Protein AF-A0A7W0JJ90-F1 (afdb_monomer_lite)

Foldseek 3Di:
DDDDDDDDDPPPPPPPPVPPPPQDDLVQLLVQLLVLLVVLVVQCVVLVVLLVVLVVDDPVCSLVSQLVSLVSNLVSLVVSLVSSVVNHAHPPPPLSVVLSVCSVVLSVLSVQCSVCSVVVPPVSNVPSVVVNVVSLQVSLVSSVVSPRDSGSDDD

Radius of gyration: 23.35 Å; chains: 1; bounding box: 49×58×76 Å

Secondary structure (DSSP, 8-state):
---------------------PPPPHHHHHHHHHHHHHHHHHHHHHHHHHHHHHTTS-HHHHHHHHHHHHHHHHHHHHHHHHHHHHH---TT-HHHHHHHHHHHHHHHHHHHHHHHHHTT-HHHHHHHHHHHHHHHHHHHHHHHHHT-SSSS---

Sequence (155 aa):
MRLVALFAVLAVAATSVGAAQAAPTRTEFIRKGDAVCVQTQRELAPIRARALAAKLLPQSEQWAAAAAIWAAQIRIQERFVGRMKAIGTPPRDVVAQRLVASLARGVTLAVAVQRGFANRDSAALSTALPAYITFTLALNKRVVAYGFQRCGGAT

Structure (mmCIF, N/CA/C/O backbone):
data_AF-A0A7W0JJ90-F1
#
_entry.id   AF-A0A7W0JJ90-F1
#
loop_
_atom_site.group_PDB
_atom_site.id
_atom_site.type_symbol
_atom_site.label_atom_id
_atom_site.label_alt_id
_atom_site.label_comp_id
_atom_site.label_asym_id
_atom_site.label_entity_id
_atom_site.label_seq_id
_atom_site.pdbx_PDB_ins_code
_atom_site.Cartn_x
_atom_site.Cartn_y
_atom_site.Cartn_z
_atom_site.occupancy
_atom_site.B_iso_or_equiv
_atom_site.auth_seq_id
_atom_site.auth_comp_id
_atom_site.auth_asym_id
_atom_site.auth_atom_id
_atom_site.pdbx_PDB_model_num
ATOM 1 N N . MET A 1 1 ? -34.251 -45.082 -52.922 1.00 34.38 1 MET A N 1
ATOM 2 C CA . MET A 1 1 ? -32.784 -45.251 -53.009 1.00 34.38 1 MET A CA 1
ATOM 3 C C . MET A 1 1 ? -32.139 -44.217 -52.103 1.00 34.38 1 MET A C 1
ATOM 5 O O . MET A 1 1 ? -32.489 -43.049 -52.184 1.00 34.38 1 MET A O 1
ATOM 9 N N . ARG A 1 2 ? -31.320 -44.688 -51.160 1.00 38.69 2 ARG A N 1
ATOM 10 C CA . ARG A 1 2 ? -30.605 -43.906 -50.146 1.00 38.69 2 ARG A CA 1
ATOM 11 C C . ARG A 1 2 ? -29.485 -43.096 -50.801 1.00 38.69 2 ARG A C 1
ATOM 13 O O . ARG A 1 2 ? -28.735 -43.682 -51.570 1.00 38.69 2 ARG A O 1
ATOM 20 N N . LEU A 1 3 ? -29.315 -41.836 -50.411 1.00 33.22 3 LEU A N 1
ATOM 21 C CA . LEU A 1 3 ? -28.015 -41.161 -50.417 1.00 33.22 3 LEU A CA 1
ATOM 22 C C . LEU A 1 3 ? -28.023 -40.064 -49.348 1.00 33.22 3 LEU A C 1
ATOM 24 O O . LEU A 1 3 ? -28.727 -39.064 -49.437 1.00 33.22 3 LEU A O 1
ATOM 28 N N . VAL A 1 4 ? -27.280 -40.355 -48.286 1.00 38.53 4 VAL A N 1
ATOM 29 C CA . VAL A 1 4 ? -26.923 -39.477 -47.175 1.00 38.53 4 VAL A CA 1
ATOM 30 C C . VAL A 1 4 ? -25.660 -38.721 -47.588 1.00 38.53 4 VAL A C 1
ATOM 32 O O . VAL A 1 4 ? -24.702 -39.359 -48.012 1.00 38.53 4 VAL A O 1
ATOM 35 N N . ALA A 1 5 ? -25.635 -37.399 -47.429 1.00 38.25 5 ALA A N 1
ATOM 36 C CA . ALA A 1 5 ? -24.409 -36.595 -47.383 1.00 38.25 5 ALA A CA 1
ATOM 37 C C . ALA A 1 5 ? -24.705 -35.332 -46.551 1.00 38.25 5 ALA A C 1
ATOM 39 O O . ALA A 1 5 ? -25.410 -34.436 -46.998 1.00 38.25 5 ALA A O 1
ATOM 40 N N . LEU A 1 6 ? -24.501 -35.417 -45.233 1.00 34.50 6 LEU A N 1
ATOM 41 C CA . LEU A 1 6 ? -23.356 -34.848 -44.503 1.00 34.50 6 LEU A CA 1
ATOM 42 C C . LEU A 1 6 ? -23.391 -33.313 -44.407 1.00 34.50 6 LEU A C 1
ATOM 44 O O . LEU A 1 6 ? -22.969 -32.585 -45.299 1.00 34.50 6 LEU A O 1
ATOM 48 N N . PHE A 1 7 ? -23.881 -32.862 -43.249 1.00 36.34 7 PHE A N 1
ATOM 49 C CA . PHE A 1 7 ? -23.782 -31.505 -42.724 1.00 36.34 7 PHE A CA 1
ATOM 50 C C . PHE A 1 7 ? -22.317 -31.044 -42.676 1.00 36.34 7 PHE A C 1
ATOM 52 O O . PHE A 1 7 ? -21.527 -31.561 -41.886 1.00 36.34 7 PHE A O 1
ATOM 59 N N . ALA A 1 8 ? -21.967 -30.026 -43.462 1.00 34.41 8 ALA A N 1
ATOM 60 C CA . ALA A 1 8 ? -20.753 -29.247 -43.253 1.00 34.41 8 ALA A CA 1
ATOM 61 C C . ALA A 1 8 ? -21.037 -28.171 -42.193 1.00 34.41 8 ALA A C 1
ATOM 63 O O . ALA A 1 8 ? -21.521 -27.081 -42.494 1.00 34.41 8 ALA A O 1
ATOM 64 N N . VAL A 1 9 ? -20.768 -28.496 -40.928 1.00 40.59 9 VAL A N 1
ATOM 65 C CA . VAL A 1 9 ? -20.694 -27.504 -39.851 1.00 40.59 9 VAL A CA 1
ATOM 66 C C . VAL A 1 9 ? -19.408 -26.704 -40.060 1.00 40.59 9 VAL A C 1
ATOM 68 O O . VAL A 1 9 ? -18.313 -27.188 -39.782 1.00 40.59 9 VAL A O 1
ATOM 71 N N . LEU A 1 10 ? -19.539 -25.478 -40.569 1.00 40.00 10 LEU A N 1
ATOM 72 C CA . LEU A 1 10 ? -18.481 -24.469 -40.538 1.00 40.00 10 LEU A CA 1
ATOM 73 C C . LEU A 1 10 ? -18.232 -24.066 -39.078 1.00 40.00 10 LEU A C 1
ATOM 75 O O . LEU A 1 10 ? -18.817 -23.120 -38.554 1.00 40.00 10 LEU A O 1
ATOM 79 N N . ALA A 1 11 ? -17.359 -24.811 -38.406 1.00 39.03 11 ALA A N 1
ATOM 80 C CA . ALA A 1 11 ? -16.746 -24.378 -37.164 1.00 39.03 11 ALA A CA 1
ATOM 81 C C . ALA A 1 11 ? -15.748 -23.259 -37.494 1.00 39.03 11 ALA A C 1
ATOM 83 O O . ALA A 1 11 ? -14.604 -23.512 -37.869 1.00 39.03 11 ALA A O 1
ATOM 84 N N . VAL A 1 12 ? -16.189 -22.006 -37.366 1.00 46.03 12 VAL A N 1
ATOM 85 C CA . VAL A 1 12 ? -15.283 -20.860 -37.260 1.00 46.03 12 VAL A CA 1
ATOM 86 C C . VAL A 1 12 ? -14.545 -21.014 -35.933 1.00 46.03 12 VAL A C 1
ATOM 88 O O . VAL A 1 12 ? -15.000 -20.568 -34.881 1.00 46.03 12 VAL A O 1
ATOM 91 N N . ALA A 1 13 ? -13.416 -21.718 -35.973 1.00 44.88 13 ALA A N 1
ATOM 92 C CA . ALA A 1 13 ? -12.445 -21.713 -34.900 1.00 44.88 13 ALA A CA 1
ATOM 93 C C . ALA A 1 13 ? -11.875 -20.293 -34.819 1.00 44.88 13 ALA A C 1
ATOM 95 O O . ALA A 1 13 ? -10.967 -19.924 -35.562 1.00 44.88 13 ALA A O 1
ATOM 96 N N . ALA A 1 14 ? -12.444 -19.474 -33.936 1.00 48.69 14 ALA A N 1
ATOM 97 C CA . ALA A 1 14 ? -11.815 -18.247 -33.489 1.00 48.69 14 ALA A CA 1
ATOM 98 C C . ALA A 1 14 ? -10.518 -18.639 -32.771 1.00 48.69 14 ALA A C 1
ATOM 100 O O . ALA A 1 14 ? -10.501 -18.909 -31.571 1.00 48.69 14 ALA A O 1
ATOM 101 N N . THR A 1 15 ? -9.422 -18.721 -33.522 1.00 47.12 15 THR A N 1
ATOM 102 C CA . THR A 1 15 ? -8.075 -18.766 -32.971 1.00 47.12 15 THR A CA 1
ATOM 103 C C . THR A 1 15 ? -7.845 -17.430 -32.284 1.00 47.12 15 THR A C 1
ATOM 105 O O . THR A 1 15 ? -7.399 -16.461 -32.898 1.00 47.12 15 THR A O 1
ATOM 108 N N . SER A 1 16 ? -8.189 -17.353 -31.001 1.00 52.44 16 SER A N 1
ATOM 109 C CA . SER A 1 16 ? -7.672 -16.330 -30.109 1.00 52.44 16 SER A CA 1
ATOM 110 C C . SER A 1 16 ? -6.168 -16.553 -30.031 1.00 52.44 16 SER A C 1
ATOM 112 O O . SER A 1 16 ? -5.682 -17.315 -29.194 1.00 52.44 16 SER A O 1
ATOM 114 N N . VAL A 1 17 ? -5.431 -15.952 -30.965 1.00 49.06 17 VAL A N 1
ATOM 115 C CA . VAL A 1 17 ? -3.984 -15.818 -30.874 1.00 49.06 17 VAL A CA 1
ATOM 116 C C . VAL A 1 17 ? -3.766 -14.999 -29.613 1.00 49.06 17 VAL A C 1
ATOM 118 O O . VAL A 1 17 ? -3.945 -13.782 -29.607 1.00 49.06 17 VAL A O 1
ATOM 121 N N . GLY A 1 18 ? -3.517 -15.688 -28.500 1.00 45.34 18 GLY A N 1
ATOM 122 C CA . GLY A 1 18 ? -3.112 -15.059 -27.261 1.00 45.34 18 GLY A CA 1
ATOM 123 C C . GLY A 1 18 ? -1.835 -14.316 -27.584 1.00 45.34 18 GLY A C 1
ATOM 124 O O . GLY A 1 18 ? -0.781 -14.934 -27.711 1.00 45.34 18 GLY A O 1
ATOM 125 N N . ALA A 1 19 ? -1.943 -13.008 -27.813 1.00 51.81 19 ALA A N 1
ATOM 126 C CA . ALA A 1 19 ? -0.789 -12.149 -27.930 1.00 51.81 19 ALA A CA 1
ATOM 127 C C . ALA A 1 19 ? -0.016 -12.347 -26.630 1.00 51.81 19 ALA A C 1
ATOM 129 O O . ALA A 1 19 ? -0.464 -11.901 -25.573 1.00 51.81 19 ALA A O 1
ATOM 130 N N . ALA A 1 20 ? 1.088 -13.092 -26.693 1.00 59.09 20 ALA A N 1
ATOM 131 C CA . ALA A 1 20 ? 2.010 -13.205 -25.586 1.00 59.09 20 ALA A CA 1
ATOM 132 C C . ALA A 1 20 ? 2.428 -11.770 -25.271 1.00 59.09 20 ALA A C 1
ATOM 134 O O . ALA A 1 20 ? 3.177 -11.164 -26.040 1.00 59.09 20 ALA A O 1
ATOM 135 N N . GLN A 1 21 ? 1.849 -11.178 -24.220 1.00 66.25 21 GLN A N 1
ATOM 136 C CA . GLN A 1 21 ? 2.213 -9.830 -23.823 1.00 66.25 21 GLN A CA 1
ATOM 137 C C . GLN A 1 21 ? 3.707 -9.870 -23.533 1.00 66.25 21 GLN A C 1
ATOM 139 O O . GLN A 1 21 ? 4.148 -10.532 -22.591 1.00 66.25 21 GLN A O 1
ATOM 144 N N . ALA A 1 22 ? 4.483 -9.197 -24.382 1.00 78.50 22 ALA A N 1
ATOM 145 C CA . ALA A 1 22 ? 5.905 -9.047 -24.168 1.00 78.50 22 ALA A CA 1
ATOM 146 C C . ALA A 1 22 ? 6.115 -8.487 -22.758 1.00 78.50 22 ALA A C 1
ATOM 148 O O . ALA A 1 22 ? 5.424 -7.553 -22.334 1.00 78.50 22 ALA A O 1
ATOM 149 N N . ALA A 1 23 ? 7.032 -9.103 -22.015 1.00 87.50 23 ALA A N 1
ATOM 150 C CA . ALA A 1 23 ? 7.347 -8.658 -20.670 1.00 87.50 23 ALA A CA 1
ATOM 151 C C . ALA A 1 23 ? 7.785 -7.181 -20.706 1.00 87.50 23 ALA A C 1
ATOM 153 O O . ALA A 1 23 ? 8.514 -6.789 -21.622 1.00 87.50 23 ALA A O 1
ATOM 154 N N . PRO A 1 24 ? 7.346 -6.355 -19.741 1.00 94.31 24 PRO A N 1
ATOM 155 C CA . PRO A 1 24 ? 7.579 -4.921 -19.803 1.00 94.31 24 PRO A CA 1
ATOM 156 C C . PRO A 1 24 ? 9.069 -4.604 -19.673 1.00 94.31 24 PRO A C 1
ATOM 158 O O . PRO A 1 24 ? 9.798 -5.248 -18.922 1.00 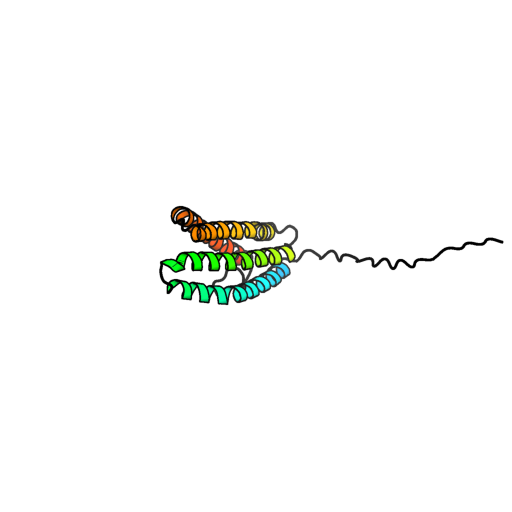94.31 24 PRO A O 1
ATOM 161 N N . THR A 1 25 ? 9.521 -3.542 -20.325 1.00 96.81 25 THR A N 1
ATOM 162 C CA . THR A 1 25 ? 10.808 -2.926 -19.986 1.00 96.81 25 THR A CA 1
ATOM 163 C C . THR A 1 25 ? 10.750 -2.277 -18.596 1.00 96.81 25 THR A C 1
ATOM 165 O O . THR A 1 25 ? 9.673 -2.004 -18.059 1.00 96.81 25 THR A O 1
ATOM 168 N N . ARG A 1 26 ? 11.911 -1.962 -18.003 1.00 96.94 26 ARG A N 1
ATOM 169 C CA . ARG A 1 26 ? 11.975 -1.225 -16.724 1.00 96.94 26 ARG A CA 1
ATOM 170 C C . ARG A 1 26 ? 11.225 0.106 -16.785 1.00 96.94 26 ARG A C 1
ATOM 172 O O . ARG A 1 26 ? 10.450 0.410 -15.882 1.00 96.94 26 ARG A O 1
ATOM 179 N N . THR A 1 27 ? 11.405 0.867 -17.862 1.00 97.06 27 THR A N 1
ATOM 180 C CA . THR A 1 27 ? 10.722 2.152 -18.066 1.00 97.06 27 THR A CA 1
ATOM 181 C C . THR A 1 27 ? 9.207 1.982 -18.136 1.00 97.06 27 THR A C 1
ATOM 183 O O . THR A 1 27 ? 8.470 2.742 -17.511 1.00 97.06 27 THR A O 1
ATOM 186 N N . GLU A 1 28 ? 8.714 0.966 -18.847 1.00 97.56 28 GLU A N 1
ATOM 187 C CA . GLU A 1 28 ? 7.277 0.689 -18.915 1.00 97.56 28 GLU A CA 1
ATOM 188 C C . GLU A 1 28 ? 6.707 0.216 -17.583 1.00 97.56 28 GLU A C 1
ATOM 190 O O . GLU A 1 28 ? 5.611 0.642 -17.218 1.00 97.56 28 GLU A O 1
ATOM 195 N N . PHE A 1 29 ? 7.437 -0.631 -16.855 1.00 97.50 29 PHE A N 1
ATOM 196 C CA . PHE A 1 29 ? 7.050 -1.080 -15.522 1.00 97.50 29 PHE A CA 1
ATOM 197 C C . PHE A 1 29 ? 6.918 0.107 -14.558 1.00 97.50 29 PHE A C 1
ATOM 199 O O . PHE A 1 29 ? 5.886 0.240 -13.899 1.00 97.50 29 PHE A O 1
ATOM 206 N N . ILE A 1 30 ? 7.901 1.018 -14.549 1.00 97.56 30 ILE A N 1
ATOM 207 C CA . ILE A 1 30 ? 7.864 2.247 -13.743 1.00 97.56 30 ILE A CA 1
ATOM 208 C C . ILE A 1 30 ? 6.680 3.126 -14.153 1.00 97.56 30 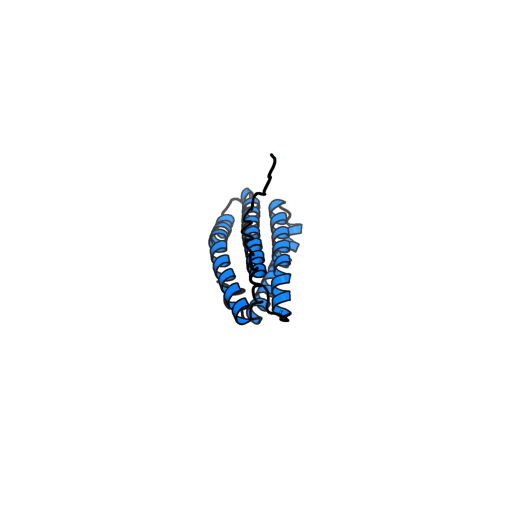ILE A C 1
ATOM 210 O O . ILE A 1 30 ? 5.844 3.458 -13.316 1.00 97.56 30 ILE A O 1
ATOM 214 N N . ARG A 1 31 ? 6.546 3.446 -15.447 1.00 97.75 31 ARG A N 1
ATOM 215 C CA . ARG A 1 31 ? 5.477 4.319 -15.958 1.00 97.75 31 ARG A CA 1
ATOM 216 C C . ARG A 1 31 ? 4.083 3.774 -15.641 1.00 97.75 31 ARG A C 1
ATOM 218 O O . ARG A 1 31 ? 3.216 4.519 -15.188 1.00 97.75 31 ARG A O 1
ATOM 225 N N . LYS A 1 32 ? 3.849 2.481 -15.893 1.00 97.62 32 LYS A N 1
ATOM 226 C CA . LYS A 1 32 ? 2.557 1.836 -15.619 1.00 97.62 32 LYS A CA 1
ATOM 227 C C . LYS A 1 32 ? 2.294 1.751 -14.115 1.00 97.62 32 LYS A C 1
ATOM 229 O O . LYS A 1 32 ? 1.178 2.037 -13.691 1.00 97.62 32 LYS A O 1
ATOM 234 N N . GLY A 1 33 ? 3.295 1.407 -13.304 1.00 97.25 33 GLY A N 1
ATOM 235 C CA . GLY A 1 33 ? 3.106 1.334 -11.857 1.00 97.25 33 GLY A CA 1
ATOM 236 C C . GLY A 1 33 ? 2.892 2.707 -11.211 1.00 97.25 33 GLY A C 1
ATOM 237 O O . GLY A 1 33 ? 2.032 2.828 -10.345 1.00 97.25 33 GLY A O 1
ATOM 238 N N . ASP A 1 34 ? 3.541 3.771 -11.696 1.00 97.31 34 ASP A N 1
ATOM 239 C CA . ASP A 1 34 ? 3.266 5.142 -11.242 1.00 97.31 34 ASP A CA 1
ATOM 240 C C . ASP A 1 34 ? 1.819 5.563 -11.537 1.00 97.31 34 ASP A C 1
ATOM 242 O O . ASP A 1 34 ? 1.168 6.174 -10.685 1.00 97.31 34 ASP A O 1
ATOM 246 N N . ALA A 1 35 ? 1.269 5.182 -12.695 1.00 97.38 35 ALA A N 1
ATOM 247 C CA . ALA A 1 35 ? -0.143 5.410 -13.003 1.00 97.38 35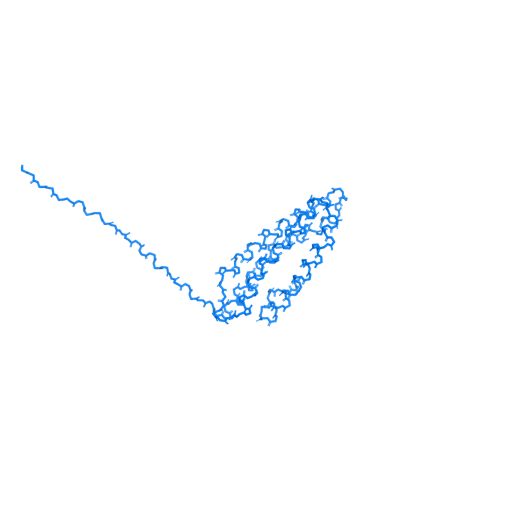 ALA A CA 1
ATOM 248 C C . ALA A 1 35 ? -1.072 4.668 -12.021 1.00 97.38 35 ALA A C 1
ATOM 250 O O . ALA A 1 35 ? -2.040 5.247 -11.519 1.00 97.38 35 ALA A O 1
ATOM 251 N N . VAL A 1 36 ? -0.744 3.416 -11.681 1.00 97.50 36 VAL A N 1
ATOM 252 C CA . VAL A 1 36 ? -1.473 2.638 -10.666 1.00 97.50 36 VAL A CA 1
ATOM 253 C C . VAL A 1 36 ? -1.382 3.300 -9.283 1.00 97.50 36 VAL A C 1
ATOM 255 O O . VAL A 1 36 ? -2.383 3.354 -8.563 1.00 97.50 36 VAL A O 1
ATOM 258 N N . CYS A 1 37 ? -0.228 3.856 -8.911 1.00 95.94 37 CYS A N 1
ATOM 259 C CA . CYS A 1 37 ? -0.049 4.573 -7.648 1.00 95.94 37 CYS A CA 1
ATOM 260 C C . CYS A 1 37 ? -0.874 5.860 -7.579 1.00 95.94 37 CYS A C 1
ATOM 262 O O . CYS A 1 37 ? -1.556 6.076 -6.577 1.00 95.94 37 CYS A O 1
ATOM 264 N N . VAL A 1 38 ? -0.904 6.665 -8.645 1.00 96.12 38 VAL A N 1
ATOM 265 C CA . VAL A 1 38 ? -1.756 7.868 -8.709 1.00 96.12 38 VAL A CA 1
ATOM 266 C C . VAL A 1 38 ? -3.231 7.500 -8.562 1.00 96.12 38 VAL A C 1
ATOM 268 O O . VAL A 1 38 ? -3.951 8.121 -7.780 1.00 96.12 38 VAL A O 1
ATOM 271 N N . GLN A 1 39 ? -3.692 6.468 -9.271 1.00 96.06 39 GLN A N 1
ATOM 272 C CA . GLN A 1 39 ? -5.074 6.005 -9.147 1.00 96.06 39 GLN A CA 1
ATOM 273 C C . GLN A 1 39 ? -5.381 5.547 -7.714 1.00 96.06 39 GLN A C 1
ATOM 275 O O . GLN A 1 39 ? -6.394 5.933 -7.135 1.00 96.06 39 GLN A O 1
ATOM 280 N N . THR A 1 40 ? -4.474 4.781 -7.111 1.00 95.62 40 THR A N 1
ATOM 281 C CA . THR A 1 40 ? -4.617 4.273 -5.740 1.00 95.62 40 THR A CA 1
ATOM 282 C C . THR A 1 40 ? -4.654 5.406 -4.712 1.00 95.62 40 THR A C 1
ATOM 284 O O . THR A 1 40 ? -5.458 5.367 -3.785 1.00 95.62 40 THR A O 1
ATOM 287 N N . GLN A 1 41 ? -3.846 6.456 -4.882 1.00 93.44 41 GLN A N 1
ATOM 288 C CA . GLN A 1 41 ? -3.885 7.646 -4.025 1.00 93.44 41 GLN A CA 1
ATOM 289 C C . GLN A 1 41 ? -5.248 8.349 -4.086 1.00 93.44 41 GLN A C 1
ATOM 291 O O . GLN A 1 41 ? -5.775 8.740 -3.043 1.00 93.44 41 GLN A O 1
ATOM 296 N N . ARG A 1 42 ? -5.858 8.445 -5.276 1.00 94.94 42 ARG A N 1
ATOM 297 C CA . ARG A 1 42 ? -7.222 8.980 -5.433 1.00 94.94 42 ARG A CA 1
ATOM 298 C C . ARG A 1 42 ? -8.261 8.105 -4.731 1.00 94.94 42 ARG A C 1
ATOM 300 O O . ARG A 1 42 ? -9.128 8.635 -4.048 1.00 94.94 42 ARG A O 1
ATOM 307 N N . GLU A 1 43 ? -8.143 6.780 -4.833 1.00 95.62 43 GLU A N 1
ATOM 308 C CA . GLU A 1 43 ? -9.017 5.839 -4.112 1.00 95.62 43 GLU A CA 1
ATOM 309 C C . GLU A 1 43 ? -8.865 5.954 -2.581 1.00 95.62 43 GLU A C 1
ATOM 311 O O . GLU A 1 43 ? -9.834 5.777 -1.842 1.00 95.62 43 GLU A O 1
ATOM 316 N N . LEU A 1 44 ? -7.662 6.273 -2.088 1.00 93.56 44 LEU A N 1
ATOM 317 C CA . LEU A 1 44 ? -7.377 6.435 -0.657 1.00 93.56 44 LEU A CA 1
ATOM 318 C C . LEU A 1 44 ? -7.826 7.788 -0.088 1.00 93.56 44 LEU A C 1
ATOM 320 O O . LEU A 1 44 ? -8.071 7.874 1.116 1.00 93.56 44 LEU A O 1
ATOM 324 N N . ALA A 1 45 ? -7.947 8.834 -0.909 1.00 93.19 45 ALA A N 1
ATOM 325 C CA . ALA A 1 45 ? -8.350 10.172 -0.471 1.00 93.19 45 ALA A CA 1
ATOM 326 C C . ALA A 1 45 ? -9.635 10.195 0.393 1.00 93.19 45 ALA A C 1
ATOM 328 O O . ALA A 1 45 ? -9.573 10.712 1.514 1.00 93.19 45 ALA A O 1
ATOM 329 N N . PRO A 1 46 ? -10.767 9.578 -0.013 1.00 94.94 46 PRO A N 1
ATOM 330 C CA . PRO A 1 46 ? -11.969 9.547 0.825 1.00 94.94 46 PRO A CA 1
ATOM 331 C C . PRO A 1 46 ? -11.768 8.765 2.131 1.00 94.94 46 PRO A C 1
ATOM 333 O O . PRO A 1 46 ? -12.387 9.078 3.147 1.00 94.94 46 PRO A O 1
ATOM 336 N N . ILE A 1 47 ? -10.880 7.766 2.149 1.00 94.81 47 ILE A N 1
ATOM 337 C CA . ILE A 1 47 ? -10.557 7.036 3.379 1.00 94.81 47 ILE A CA 1
ATOM 338 C C . ILE A 1 47 ? -9.774 7.919 4.350 1.00 94.81 47 ILE A C 1
ATOM 340 O O . ILE A 1 47 ? -10.041 7.869 5.548 1.00 94.81 47 ILE A O 1
ATOM 344 N N . ARG A 1 48 ? -8.840 8.744 3.862 1.00 92.44 48 ARG A N 1
ATOM 345 C CA . ARG A 1 48 ? -8.103 9.694 4.712 1.00 92.44 48 ARG A CA 1
ATOM 346 C C . ARG A 1 48 ? -9.058 10.669 5.399 1.00 92.44 48 ARG A C 1
ATOM 348 O O . ARG A 1 48 ? -8.960 10.843 6.609 1.00 92.44 48 ARG A O 1
ATOM 355 N N . ALA A 1 49 ? -10.020 11.222 4.661 1.00 91.75 49 ALA A N 1
ATOM 356 C CA . ALA A 1 49 ? -11.051 12.091 5.231 1.00 91.75 49 ALA A CA 1
ATOM 357 C C . ALA A 1 49 ? -11.868 11.373 6.319 1.00 91.75 49 ALA A C 1
ATOM 359 O O . ALA A 1 49 ? -12.015 11.885 7.428 1.00 91.75 49 ALA A O 1
ATOM 360 N N . ARG A 1 50 ? -12.314 10.137 6.051 1.00 94.81 50 ARG A N 1
ATOM 361 C CA . ARG A 1 50 ? -13.013 9.303 7.044 1.00 94.81 50 ARG A CA 1
ATOM 362 C C . ARG A 1 50 ? -12.159 9.003 8.275 1.00 94.81 50 ARG A C 1
ATOM 364 O O . ARG A 1 50 ? -12.686 8.992 9.379 1.00 94.81 50 ARG A O 1
ATOM 371 N N . ALA A 1 51 ? -10.859 8.773 8.106 1.00 92.94 51 ALA A N 1
ATOM 372 C CA . ALA A 1 51 ? -9.944 8.521 9.215 1.00 92.94 51 ALA A CA 1
ATOM 373 C C . ALA A 1 51 ? -9.718 9.756 10.090 1.00 92.94 51 ALA A C 1
ATOM 375 O O . ALA A 1 51 ? -9.594 9.616 11.303 1.00 92.94 51 ALA A O 1
ATOM 376 N N . LEU A 1 52 ? -9.699 10.955 9.504 1.00 92.38 52 LEU A N 1
ATOM 377 C CA . LEU A 1 52 ? -9.668 12.200 10.271 1.00 92.38 52 LEU A CA 1
ATOM 378 C C . LEU A 1 52 ? -10.977 12.405 11.040 1.00 92.38 52 LEU A C 1
ATOM 380 O O . LEU A 1 52 ? -10.927 12.666 12.238 1.00 92.38 52 LEU A O 1
ATOM 384 N N . ALA A 1 53 ? -12.127 12.202 10.391 1.00 93.38 53 ALA A N 1
ATOM 385 C CA . ALA A 1 53 ? -13.435 12.304 11.039 1.00 93.38 53 ALA A CA 1
ATOM 386 C C . ALA A 1 53 ? -13.611 11.279 12.174 1.00 93.38 53 ALA A C 1
ATOM 388 O O . ALA A 1 53 ? -14.144 11.611 13.228 1.00 93.38 53 ALA A O 1
ATOM 389 N N . ALA A 1 54 ? -13.099 10.056 12.004 1.00 93.69 54 ALA A N 1
ATOM 390 C CA . ALA A 1 54 ? -13.193 9.002 13.012 1.00 93.69 54 ALA A CA 1
ATOM 391 C C . ALA A 1 54 ? -12.514 9.360 14.345 1.00 93.69 54 ALA A C 1
ATOM 393 O O . ALA A 1 54 ? -12.911 8.836 15.380 1.00 93.69 54 ALA A O 1
ATOM 394 N N . LYS A 1 55 ? -11.529 10.270 14.344 1.00 90.62 55 LYS A N 1
ATOM 395 C CA . LYS A 1 55 ? -10.878 10.754 15.576 1.00 90.62 55 LYS A CA 1
ATOM 396 C C . LYS A 1 55 ? -11.816 11.567 16.469 1.00 90.62 55 LYS A C 1
ATOM 398 O O . LYS A 1 55 ? -11.552 11.685 17.658 1.00 90.62 55 LYS A O 1
ATOM 403 N N . LEU A 1 56 ? -12.868 12.142 15.888 1.00 94.69 56 LEU A N 1
ATOM 404 C CA . LEU A 1 56 ? -13.849 12.972 16.587 1.00 94.69 56 LEU A CA 1
ATOM 405 C C . LEU A 1 56 ? -15.053 12.160 17.085 1.00 94.69 56 LEU A C 1
ATOM 407 O O . LEU A 1 56 ? -15.911 12.708 17.770 1.00 94.69 56 LEU A O 1
ATOM 411 N N . LEU A 1 57 ? -15.137 10.870 16.739 1.00 94.81 57 LEU A N 1
ATOM 412 C CA . LEU A 1 57 ? -16.215 10.003 17.205 1.00 94.81 57 LEU A CA 1
ATOM 413 C C . LEU A 1 57 ? -16.082 9.710 18.706 1.00 94.81 57 LEU A C 1
ATOM 415 O O . LEU A 1 57 ? -14.958 9.680 19.227 1.00 94.81 57 LEU A O 1
ATOM 419 N N . PRO A 1 58 ? -17.199 9.398 19.389 1.00 96.44 58 PRO A N 1
ATOM 420 C CA . PRO A 1 58 ? -17.161 8.845 20.735 1.00 96.44 58 PRO A CA 1
ATOM 421 C C . PRO A 1 58 ? -16.249 7.618 20.807 1.00 96.44 58 PRO A C 1
ATOM 423 O O . PRO A 1 58 ? -16.197 6.804 19.881 1.00 96.44 58 PRO A O 1
ATOM 426 N N . GLN A 1 59 ? -15.546 7.444 21.928 1.00 88.94 59 GLN A N 1
ATOM 427 C CA . GLN A 1 59 ? -14.594 6.340 22.107 1.00 88.94 59 GLN A CA 1
ATOM 428 C C . GLN A 1 59 ? -15.237 4.958 21.883 1.00 88.94 59 GLN A C 1
ATOM 430 O O . GLN A 1 59 ? -14.583 4.041 21.383 1.00 88.94 59 GLN A O 1
ATOM 435 N N . SER A 1 60 ? -16.530 4.823 22.197 1.00 89.00 60 SER A N 1
ATOM 436 C CA . SER A 1 60 ? -17.331 3.617 21.954 1.00 89.00 60 SER A CA 1
ATOM 437 C C . SER A 1 60 ? -17.407 3.219 20.473 1.00 89.00 60 SER A C 1
ATOM 439 O O . SER A 1 60 ? -17.528 2.031 20.167 1.00 89.00 60 SER A O 1
ATOM 441 N N . GLU A 1 61 ? -17.288 4.184 19.560 1.00 95.50 61 GLU A N 1
ATOM 442 C CA . GLU A 1 61 ? -17.410 4.009 18.109 1.00 95.50 61 GLU A CA 1
ATOM 443 C C . GLU A 1 61 ? -16.055 3.965 17.385 1.00 95.50 61 GLU A C 1
ATOM 445 O O . GLU A 1 61 ? -15.949 3.380 16.304 1.00 95.50 61 GLU A O 1
ATOM 450 N N . GLN A 1 62 ? -14.997 4.529 17.979 1.00 94.50 62 GLN A N 1
ATOM 451 C CA . GLN A 1 62 ? -13.679 4.656 17.341 1.00 94.50 62 GLN A CA 1
ATOM 452 C C . GLN A 1 62 ? -13.088 3.314 16.891 1.00 94.50 62 GLN A C 1
ATOM 454 O O . GLN A 1 62 ? -12.518 3.225 15.805 1.00 94.50 62 GLN A O 1
ATOM 459 N N . TRP A 1 63 ? -13.260 2.252 17.682 1.00 95.25 63 TRP A N 1
ATOM 460 C CA . TRP A 1 63 ? -12.776 0.908 17.345 1.00 95.25 63 TRP A CA 1
ATOM 461 C C . TRP A 1 63 ? -13.430 0.348 16.081 1.00 95.25 63 TRP A C 1
ATOM 463 O O . TRP A 1 63 ? -12.744 -0.126 15.172 1.00 95.25 63 TRP A O 1
ATOM 473 N N . ALA A 1 64 ? -14.759 0.446 16.001 1.00 96.50 64 ALA A N 1
ATOM 474 C CA . ALA A 1 64 ? -15.519 -0.017 14.845 1.00 96.50 64 ALA A CA 1
ATOM 475 C C . ALA A 1 64 ? -15.196 0.828 13.603 1.00 96.50 64 ALA A C 1
ATOM 477 O O . ALA A 1 64 ? -14.970 0.284 12.518 1.00 96.50 64 ALA A O 1
ATOM 478 N N . ALA A 1 65 ? -15.092 2.150 13.770 1.00 97.31 65 ALA A N 1
ATOM 479 C CA . ALA A 1 65 ? -14.697 3.058 12.702 1.00 97.31 65 ALA A CA 1
ATOM 480 C C . ALA A 1 65 ? -13.290 2.734 12.172 1.00 97.31 65 ALA A C 1
ATOM 482 O O . ALA A 1 65 ? -13.105 2.610 10.958 1.00 97.31 65 ALA A O 1
ATOM 483 N N . ALA A 1 66 ? -12.313 2.522 13.058 1.00 96.75 66 ALA A N 1
ATOM 484 C CA . ALA A 1 66 ? -10.951 2.145 12.691 1.00 96.75 66 ALA A CA 1
ATOM 485 C C . ALA A 1 66 ? -10.914 0.804 11.943 1.00 96.75 66 ALA A C 1
ATOM 487 O O . ALA A 1 66 ? -10.317 0.721 10.867 1.00 96.75 66 ALA A O 1
ATOM 488 N N . ALA A 1 67 ? -11.608 -0.224 12.440 1.00 97.44 67 ALA A N 1
ATOM 489 C CA . ALA A 1 67 ? -11.702 -1.519 11.767 1.00 97.44 67 ALA A CA 1
ATOM 490 C C . ALA A 1 67 ? -12.298 -1.394 10.351 1.00 97.44 67 ALA A C 1
ATOM 492 O O . ALA A 1 67 ? -11.778 -1.986 9.401 1.00 97.44 67 ALA A O 1
ATOM 493 N N . ALA A 1 68 ? -13.349 -0.584 10.180 1.00 98.00 68 ALA A N 1
ATOM 494 C CA . ALA A 1 68 ? -13.979 -0.345 8.882 1.00 98.00 68 ALA A CA 1
ATOM 495 C C . ALA A 1 68 ? -13.075 0.440 7.913 1.00 98.00 68 ALA A C 1
ATOM 497 O O . ALA A 1 68 ? -13.051 0.150 6.712 1.00 98.00 68 ALA A O 1
ATOM 498 N N . ILE A 1 69 ? -12.315 1.416 8.421 1.00 97.94 69 ILE A N 1
ATOM 499 C CA . ILE A 1 69 ? -11.306 2.161 7.654 1.00 97.94 69 ILE A CA 1
ATOM 500 C C . ILE A 1 69 ? -10.228 1.203 7.146 1.00 97.94 69 ILE A C 1
ATOM 502 O O . ILE A 1 69 ? -9.947 1.193 5.948 1.00 97.94 69 ILE A O 1
ATOM 506 N N . TRP A 1 70 ? -9.675 0.358 8.017 1.00 98.06 70 TRP A N 1
ATOM 507 C CA . TRP A 1 70 ? -8.669 -0.631 7.632 1.00 98.06 70 TRP A CA 1
ATOM 508 C C . TRP A 1 70 ? -9.199 -1.637 6.612 1.00 98.06 70 TRP A C 1
ATOM 510 O O . TRP A 1 70 ? -8.538 -1.883 5.607 1.00 98.06 70 TRP A O 1
ATOM 520 N N . ALA A 1 71 ? -10.418 -2.150 6.793 1.00 98.38 71 ALA A N 1
ATOM 521 C CA . ALA A 1 71 ? -11.044 -3.041 5.816 1.00 98.38 71 ALA A CA 1
ATOM 522 C C . ALA A 1 71 ? -11.180 -2.380 4.430 1.00 98.38 71 ALA A C 1
ATOM 524 O O . ALA A 1 71 ? -10.955 -3.017 3.400 1.00 98.38 71 ALA A O 1
ATOM 525 N N . ALA A 1 72 ? -11.512 -1.087 4.383 1.00 98.00 72 ALA A N 1
ATOM 526 C CA . ALA A 1 72 ? -11.568 -0.342 3.130 1.00 98.00 72 ALA A CA 1
ATOM 527 C C . ALA A 1 72 ? -10.174 -0.128 2.508 1.00 98.00 72 ALA A C 1
ATOM 529 O O . ALA A 1 72 ? -10.033 -0.273 1.291 1.00 98.00 72 ALA A O 1
ATOM 530 N N . GLN A 1 73 ? -9.146 0.155 3.318 1.00 97.12 73 GLN A N 1
ATOM 531 C CA . GLN A 1 73 ? -7.761 0.259 2.840 1.00 97.12 73 GLN A CA 1
ATOM 532 C C . GLN A 1 73 ? -7.253 -1.067 2.274 1.00 97.12 73 GLN A C 1
ATOM 534 O O . GLN A 1 73 ? -6.669 -1.066 1.194 1.00 97.12 73 GLN A O 1
ATOM 539 N N . ILE A 1 74 ? -7.519 -2.190 2.947 1.00 98.00 74 ILE A N 1
ATOM 540 C CA . ILE A 1 74 ? -7.119 -3.534 2.504 1.00 98.00 74 ILE A CA 1
ATOM 541 C C . ILE A 1 74 ? -7.671 -3.827 1.110 1.00 98.00 74 ILE A C 1
ATOM 543 O O . ILE A 1 74 ? -6.900 -4.166 0.218 1.00 98.00 74 ILE A O 1
ATOM 547 N N . ARG A 1 75 ? -8.964 -3.573 0.867 1.00 98.50 75 ARG A N 1
ATOM 548 C CA . ARG A 1 75 ? -9.567 -3.773 -0.465 1.00 98.50 75 ARG A CA 1
ATOM 549 C C . ARG A 1 75 ? -8.885 -2.947 -1.560 1.00 98.50 75 ARG A C 1
ATOM 551 O O . ARG A 1 75 ? -8.757 -3.404 -2.695 1.00 98.50 75 ARG A O 1
ATOM 558 N N . ILE A 1 76 ? -8.467 -1.718 -1.250 1.00 96.94 76 ILE A N 1
ATOM 559 C CA . ILE A 1 76 ? -7.703 -0.885 -2.191 1.00 96.94 76 ILE A CA 1
ATOM 560 C C . ILE A 1 76 ? -6.308 -1.477 -2.418 1.00 96.94 76 ILE A C 1
ATOM 562 O O . ILE A 1 76 ? -5.873 -1.576 -3.566 1.00 96.94 76 ILE A O 1
ATOM 566 N N . GLN A 1 77 ? -5.623 -1.904 -1.353 1.00 96.38 77 GLN A N 1
ATOM 567 C CA . GLN A 1 77 ? -4.297 -2.516 -1.440 1.00 96.38 77 GLN A CA 1
ATOM 568 C C . GLN A 1 77 ? -4.320 -3.819 -2.243 1.00 96.38 77 GLN A C 1
ATOM 570 O O . GLN A 1 77 ? -3.454 -4.020 -3.085 1.00 96.38 77 GLN A O 1
ATOM 575 N N . GLU A 1 78 ? -5.325 -4.674 -2.069 1.00 98.00 78 GLU A N 1
ATOM 576 C CA . GLU A 1 78 ? -5.490 -5.906 -2.849 1.00 98.00 78 GLU A CA 1
ATOM 577 C C . GLU A 1 78 ? -5.638 -5.612 -4.344 1.00 98.00 78 GLU A C 1
ATOM 579 O O . GLU A 1 78 ? -4.929 -6.196 -5.167 1.00 98.00 78 GLU A O 1
ATOM 584 N N . ARG A 1 79 ? -6.485 -4.638 -4.710 1.00 98.31 79 ARG A N 1
ATOM 585 C CA . ARG A 1 79 ? -6.601 -4.186 -6.107 1.00 98.31 79 ARG A CA 1
ATOM 586 C C . ARG A 1 79 ? -5.308 -3.568 -6.622 1.00 98.31 79 ARG A C 1
ATOM 588 O O . ARG A 1 79 ? -4.990 -3.721 -7.798 1.00 98.31 79 ARG A O 1
ATOM 595 N N . PHE A 1 80 ? -4.576 -2.838 -5.783 1.00 97.19 80 PHE A N 1
ATOM 596 C CA . PHE A 1 80 ? -3.256 -2.311 -6.125 1.00 97.19 80 PHE A CA 1
ATOM 597 C C . PHE A 1 80 ? -2.274 -3.451 -6.427 1.00 97.19 80 PHE A C 1
ATOM 599 O O . PHE A 1 80 ? -1.664 -3.454 -7.493 1.00 97.19 80 PHE A O 1
ATOM 606 N N . VAL A 1 81 ? -2.181 -4.464 -5.557 1.00 97.44 81 VAL A N 1
ATOM 607 C CA . VAL A 1 81 ? -1.324 -5.643 -5.765 1.00 97.44 81 VAL A CA 1
ATOM 608 C C . VAL A 1 81 ? -1.713 -6.381 -7.044 1.00 97.44 81 VAL A C 1
ATOM 610 O O . VAL A 1 81 ? -0.833 -6.732 -7.828 1.00 97.44 81 VAL A O 1
ATOM 613 N N . GLY A 1 82 ? -3.011 -6.583 -7.285 1.00 97.75 82 GLY A N 1
ATOM 614 C CA . GLY A 1 82 ? -3.513 -7.206 -8.511 1.00 97.75 82 GLY A CA 1
ATOM 615 C C . GLY A 1 82 ? -3.088 -6.443 -9.767 1.00 97.75 82 GLY A C 1
ATOM 616 O O . GLY A 1 82 ? -2.509 -7.034 -10.676 1.00 97.75 82 GLY A O 1
ATOM 617 N N . ARG A 1 83 ? -3.281 -5.117 -9.784 1.00 98.19 83 ARG A N 1
ATOM 618 C CA . ARG A 1 83 ? -2.860 -4.242 -10.892 1.00 98.19 83 ARG A CA 1
ATOM 619 C C . ARG A 1 83 ? -1.344 -4.262 -11.103 1.00 98.19 83 ARG A C 1
ATOM 621 O O . ARG A 1 83 ? -0.898 -4.389 -12.237 1.00 98.19 83 ARG A O 1
ATOM 628 N N . MET A 1 84 ? -0.553 -4.207 -10.030 1.00 97.00 84 MET A N 1
ATOM 629 C CA . MET A 1 84 ? 0.911 -4.283 -10.117 1.00 97.00 84 MET A CA 1
ATOM 630 C C . MET A 1 84 ? 1.395 -5.629 -10.664 1.00 97.00 84 MET A C 1
ATOM 632 O O . MET A 1 84 ? 2.298 -5.658 -11.493 1.00 97.00 84 MET A O 1
ATOM 636 N N . LYS A 1 85 ? 0.781 -6.743 -10.248 1.00 96.31 85 LYS A N 1
ATOM 637 C CA . LYS A 1 85 ? 1.092 -8.074 -10.791 1.00 96.31 85 LYS A CA 1
ATOM 638 C C . LYS A 1 85 ? 0.710 -8.194 -12.265 1.00 96.31 85 LYS A C 1
ATOM 640 O O . LYS A 1 85 ? 1.481 -8.757 -13.032 1.00 96.31 85 LYS A O 1
ATOM 645 N N . ALA A 1 86 ? -0.434 -7.636 -12.660 1.00 96.25 86 ALA A N 1
ATOM 646 C CA . ALA A 1 86 ? -0.914 -7.667 -14.041 1.00 96.25 86 ALA A CA 1
ATOM 647 C C . ALA A 1 86 ? -0.022 -6.880 -15.017 1.00 96.25 86 ALA A C 1
ATOM 649 O O . ALA A 1 86 ? 0.028 -7.214 -16.195 1.00 96.25 86 ALA A O 1
ATOM 650 N N . ILE A 1 87 ? 0.715 -5.866 -14.544 1.00 96.19 87 ILE A N 1
ATOM 651 C CA . ILE A 1 87 ? 1.739 -5.191 -15.360 1.00 96.19 87 ILE A CA 1
ATOM 652 C C . ILE A 1 87 ? 2.867 -6.164 -15.746 1.00 96.19 87 ILE A C 1
ATOM 654 O O . ILE A 1 87 ? 3.458 -6.014 -16.815 1.00 96.19 87 ILE A O 1
ATOM 658 N N . GLY A 1 88 ? 3.160 -7.148 -14.893 1.00 94.56 88 GLY A N 1
ATOM 659 C CA . GLY A 1 88 ? 4.358 -7.973 -14.980 1.00 94.56 88 GLY A CA 1
ATOM 660 C C . GLY A 1 88 ? 5.594 -7.248 -14.443 1.00 94.56 88 GLY A C 1
ATOM 661 O O . GLY A 1 88 ? 5.547 -6.079 -14.065 1.00 94.56 88 GLY A O 1
ATOM 662 N N . THR A 1 89 ? 6.720 -7.956 -14.399 1.00 96.69 89 THR A N 1
ATOM 663 C CA . THR A 1 89 ? 8.020 -7.371 -14.029 1.00 96.69 89 THR A CA 1
ATOM 664 C C . THR A 1 89 ? 8.997 -7.515 -15.186 1.00 96.69 89 THR A C 1
ATOM 666 O O . THR A 1 89 ? 8.852 -8.464 -15.963 1.00 96.69 89 THR A O 1
ATOM 669 N N . PRO A 1 90 ? 9.984 -6.612 -15.319 1.00 96.94 90 PRO A N 1
ATOM 670 C CA . PRO A 1 90 ? 10.980 -6.741 -16.366 1.00 96.94 90 PRO A CA 1
ATOM 671 C C . PRO A 1 90 ? 11.758 -8.060 -16.261 1.00 96.94 90 PRO A C 1
ATOM 673 O O . PRO A 1 90 ? 12.099 -8.488 -15.149 1.00 96.94 90 PRO A O 1
ATOM 676 N N . PRO A 1 91 ? 12.058 -8.729 -17.391 1.00 94.38 91 PRO A N 1
ATOM 677 C CA . PRO A 1 91 ? 12.812 -9.976 -17.379 1.00 94.38 91 PRO A CA 1
ATOM 678 C C . PRO A 1 91 ? 14.161 -9.802 -16.688 1.00 94.38 91 PRO A C 1
ATOM 680 O O . PRO A 1 91 ? 14.877 -8.838 -16.950 1.00 94.38 91 PRO A O 1
ATOM 683 N N . ARG A 1 92 ? 14.521 -10.763 -15.830 1.00 94.69 92 ARG A N 1
ATOM 684 C CA . ARG A 1 92 ? 15.794 -10.791 -15.081 1.00 94.69 92 ARG A CA 1
ATOM 685 C C . ARG A 1 92 ? 16.009 -9.607 -14.120 1.00 94.69 92 ARG A C 1
ATOM 687 O O . ARG A 1 92 ? 17.061 -9.531 -13.492 1.00 94.69 92 ARG A O 1
ATOM 694 N N . ASP A 1 93 ? 15.016 -8.737 -13.924 1.00 97.44 93 ASP A N 1
ATOM 695 C CA . ASP A 1 93 ? 15.067 -7.680 -12.914 1.00 97.44 93 ASP A CA 1
ATOM 696 C C . ASP A 1 93 ? 14.616 -8.220 -11.549 1.00 97.44 93 ASP A C 1
ATOM 698 O O . ASP A 1 93 ? 13.446 -8.165 -11.157 1.00 97.44 93 ASP A O 1
ATOM 702 N N . VAL A 1 94 ? 15.580 -8.764 -10.806 1.00 97.56 94 VAL A N 1
ATOM 703 C CA .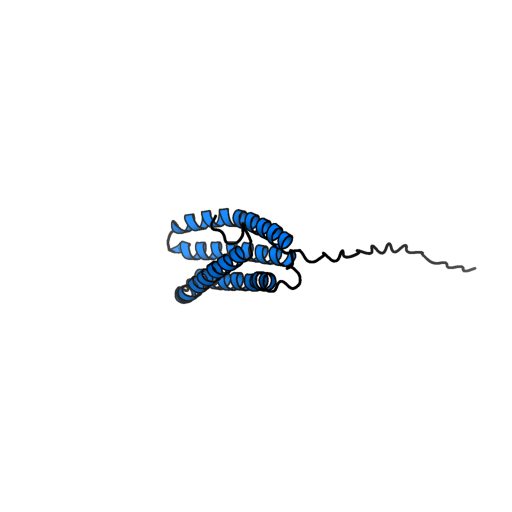 VAL A 1 94 ? 15.348 -9.339 -9.473 1.00 97.56 94 VAL A CA 1
ATOM 704 C C . VAL A 1 94 ? 14.839 -8.313 -8.458 1.00 97.56 94 VAL A C 1
ATOM 706 O O . VAL A 1 94 ? 14.177 -8.686 -7.488 1.00 97.56 94 VAL A O 1
ATOM 709 N N . VAL A 1 95 ? 15.122 -7.021 -8.656 1.00 97.75 95 VAL A N 1
ATOM 710 C CA . VAL A 1 95 ? 14.661 -5.966 -7.749 1.00 97.75 95 VAL A CA 1
ATOM 711 C C . VAL A 1 95 ? 13.172 -5.725 -7.963 1.00 97.75 95 VAL A C 1
ATOM 713 O O . VAL A 1 95 ? 12.413 -5.776 -6.994 1.00 97.75 95 VAL A O 1
ATOM 716 N N . ALA A 1 96 ? 12.734 -5.559 -9.214 1.00 97.38 96 ALA A N 1
ATOM 717 C CA . ALA A 1 96 ? 11.318 -5.423 -9.556 1.00 97.38 96 ALA A CA 1
ATOM 718 C C . ALA A 1 96 ? 10.492 -6.629 -9.085 1.00 97.38 96 ALA A C 1
ATOM 720 O O . ALA A 1 96 ? 9.444 -6.463 -8.457 1.00 97.38 96 ALA A O 1
ATOM 721 N N . GLN A 1 97 ? 11.001 -7.842 -9.320 1.00 97.06 97 GLN A N 1
ATOM 722 C CA . GLN A 1 97 ? 10.367 -9.085 -8.874 1.00 97.06 97 GLN A CA 1
ATOM 723 C C . GLN A 1 97 ? 10.178 -9.114 -7.356 1.00 97.06 97 GLN A C 1
ATOM 725 O O . GLN A 1 97 ? 9.077 -9.383 -6.873 1.00 97.06 97 GLN A O 1
ATOM 730 N N . ARG A 1 98 ? 11.219 -8.767 -6.587 1.00 96.81 98 ARG A N 1
ATOM 731 C CA . ARG A 1 98 ? 11.136 -8.700 -5.119 1.00 96.81 98 ARG A CA 1
ATOM 732 C C . ARG A 1 98 ? 10.178 -7.614 -4.637 1.00 96.81 98 ARG A C 1
ATOM 734 O O . ARG A 1 98 ? 9.457 -7.851 -3.668 1.00 96.81 98 ARG A O 1
ATOM 741 N N . LEU A 1 99 ? 10.147 -6.447 -5.287 1.00 96.75 99 LEU A N 1
ATOM 742 C CA . LEU A 1 99 ? 9.204 -5.378 -4.949 1.00 96.75 99 LEU A CA 1
ATOM 743 C C . LEU A 1 99 ? 7.762 -5.872 -5.094 1.00 96.75 99 LEU A C 1
ATOM 745 O O . LEU A 1 99 ? 7.014 -5.828 -4.116 1.00 96.75 99 LEU A O 1
ATOM 749 N N . VAL A 1 100 ? 7.403 -6.425 -6.257 1.00 96.50 100 VAL A N 1
ATOM 750 C CA . VAL A 1 100 ? 6.049 -6.940 -6.524 1.00 96.50 100 VAL A CA 1
ATOM 751 C C . VAL A 1 100 ? 5.697 -8.108 -5.602 1.00 96.50 100 VAL A C 1
ATOM 753 O O . VAL A 1 100 ? 4.602 -8.131 -5.037 1.00 96.50 100 VAL A O 1
ATOM 756 N N . ALA A 1 101 ? 6.624 -9.043 -5.377 1.00 94.25 101 ALA A N 1
ATOM 757 C CA . ALA A 1 101 ? 6.416 -10.161 -4.457 1.00 94.25 101 ALA A CA 1
ATOM 758 C C . ALA A 1 101 ? 6.155 -9.684 -3.018 1.00 94.25 101 ALA A C 1
ATOM 760 O O . ALA A 1 101 ? 5.312 -10.244 -2.316 1.00 94.25 101 ALA A O 1
ATOM 761 N N . SER A 1 102 ? 6.828 -8.614 -2.582 1.00 95.56 102 SER A N 1
ATOM 762 C CA . SER A 1 102 ? 6.662 -8.083 -1.229 1.00 95.56 102 SER A CA 1
ATOM 763 C C . SER A 1 102 ? 5.308 -7.410 -0.987 1.00 95.56 102 SER A C 1
ATOM 765 O O . SER A 1 102 ? 4.878 -7.345 0.162 1.00 95.56 102 SER A O 1
ATOM 767 N N . LEU A 1 103 ? 4.593 -6.969 -2.030 1.00 95.75 103 LEU A N 1
ATOM 768 C CA . LEU A 1 103 ? 3.319 -6.252 -1.877 1.00 95.75 103 LEU A CA 1
ATOM 769 C C . LEU A 1 103 ? 2.267 -7.064 -1.107 1.00 95.75 103 LEU A C 1
ATOM 771 O O . LEU A 1 103 ? 1.540 -6.508 -0.287 1.00 95.75 103 LEU A O 1
ATOM 775 N N . ALA A 1 104 ? 2.224 -8.385 -1.313 1.00 93.81 104 ALA A N 1
ATOM 776 C CA . ALA A 1 104 ? 1.293 -9.267 -0.608 1.00 93.81 104 ALA A CA 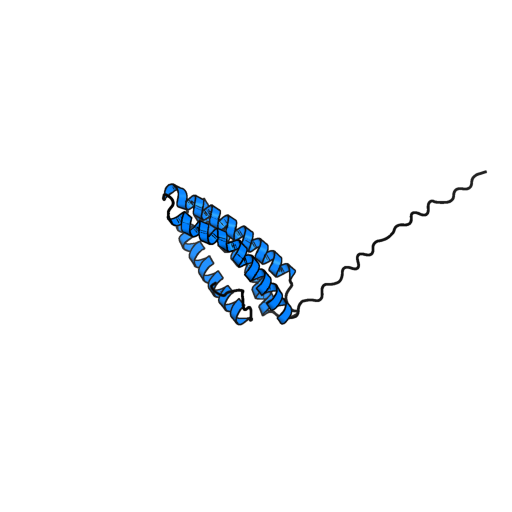1
ATOM 777 C C . ALA A 1 104 ? 1.524 -9.268 0.914 1.00 93.81 104 ALA A C 1
ATOM 779 O O . ALA A 1 104 ? 0.568 -9.308 1.684 1.00 93.81 104 ALA A O 1
ATOM 780 N N . ARG A 1 105 ? 2.782 -9.136 1.359 1.00 96.75 105 ARG A N 1
ATOM 781 C CA . ARG A 1 105 ? 3.110 -9.031 2.788 1.00 96.75 105 ARG A CA 1
ATOM 782 C C . ARG A 1 105 ? 2.514 -7.770 3.416 1.00 96.75 105 ARG A C 1
ATOM 784 O O . ARG A 1 105 ? 2.086 -7.825 4.564 1.00 96.75 105 ARG A O 1
ATOM 791 N N . GLY A 1 106 ? 2.455 -6.663 2.673 1.00 96.19 106 GLY A N 1
ATOM 792 C CA . GLY A 1 106 ? 1.803 -5.433 3.129 1.00 96.19 106 GLY A CA 1
ATOM 793 C C . GLY A 1 106 ? 0.323 -5.649 3.444 1.00 96.19 106 GLY A C 1
ATOM 794 O O . GLY A 1 106 ? -0.129 -5.268 4.521 1.00 96.19 106 GLY A O 1
ATOM 795 N N . VAL A 1 107 ? -0.389 -6.356 2.559 1.00 97.31 107 VAL A N 1
ATOM 796 C CA . VAL A 1 107 ? -1.803 -6.717 2.759 1.00 97.31 107 VAL A CA 1
ATOM 797 C C . VAL A 1 107 ? -1.972 -7.598 3.998 1.00 97.31 107 VAL A C 1
ATOM 799 O O . VAL A 1 107 ? -2.813 -7.305 4.843 1.00 97.31 107 VAL A O 1
ATOM 802 N N . THR A 1 108 ? -1.138 -8.630 4.166 1.00 98.12 108 THR A N 1
ATOM 803 C CA . THR A 1 108 ? -1.185 -9.500 5.354 1.00 98.12 108 THR A CA 1
ATOM 804 C C . THR A 1 108 ? -0.999 -8.713 6.653 1.00 98.12 108 THR A C 1
ATOM 806 O O . THR A 1 10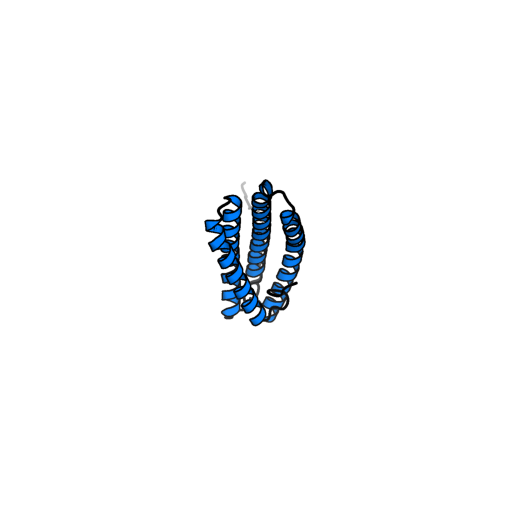8 ? -1.735 -8.924 7.616 1.00 98.12 108 THR A O 1
ATOM 809 N N . LEU A 1 109 ? -0.042 -7.781 6.686 1.00 98.12 109 LEU A N 1
ATOM 810 C CA . LEU A 1 109 ? 0.191 -6.929 7.854 1.00 98.12 109 LEU A CA 1
ATOM 811 C C . LEU A 1 109 ? -0.994 -5.983 8.110 1.00 98.12 109 LEU A C 1
ATOM 813 O O . LEU A 1 109 ? -1.406 -5.826 9.257 1.00 98.12 109 LEU A O 1
ATOM 817 N N . ALA A 1 110 ? -1.594 -5.410 7.062 1.00 97.94 110 ALA A N 1
ATOM 818 C CA . ALA A 1 110 ? -2.793 -4.580 7.190 1.00 97.94 110 ALA A CA 1
ATOM 819 C C . ALA A 1 110 ? -3.987 -5.369 7.759 1.00 97.94 110 ALA A C 1
ATOM 821 O O . ALA A 1 110 ? -4.709 -4.862 8.616 1.00 97.94 110 ALA A O 1
ATOM 822 N N . VAL A 1 111 ? -4.173 -6.625 7.335 1.00 98.62 111 VAL A N 1
ATOM 823 C CA . VAL A 1 111 ? -5.207 -7.527 7.876 1.00 98.62 111 VAL A CA 1
ATOM 824 C C . VAL A 1 111 ? -4.990 -7.791 9.365 1.00 98.62 111 VAL A C 1
ATOM 826 O O . VAL A 1 111 ? -5.953 -7.777 10.128 1.00 98.62 111 VAL A O 1
ATOM 829 N N . ALA A 1 112 ? -3.745 -7.993 9.806 1.00 98.38 112 ALA A N 1
ATOM 830 C CA . ALA A 1 112 ? -3.446 -8.172 11.227 1.00 98.38 112 ALA A CA 1
ATOM 831 C C . ALA A 1 112 ? -3.846 -6.937 12.053 1.00 98.38 112 ALA A C 1
ATOM 833 O O . ALA A 1 112 ? -4.490 -7.075 13.093 1.00 98.38 112 ALA A O 1
ATOM 834 N N . VAL A 1 113 ? -3.550 -5.730 11.555 1.00 98.50 113 VAL A N 1
ATOM 835 C CA . VAL A 1 113 ? -3.982 -4.479 12.198 1.00 98.50 113 VAL A CA 1
ATOM 836 C C . VAL A 1 113 ? -5.508 -4.370 12.230 1.00 98.50 113 VAL A C 1
ATOM 838 O O . VAL A 1 113 ? -6.086 -4.065 13.273 1.00 98.50 113 VAL A O 1
ATOM 841 N N . GLN A 1 114 ? -6.177 -4.657 11.111 1.00 98.44 114 GLN A N 1
ATOM 842 C CA . GLN A 1 114 ? -7.636 -4.622 11.026 1.00 98.44 114 GLN A CA 1
ATOM 843 C C . GLN A 1 114 ? -8.290 -5.548 12.055 1.00 98.44 114 GLN A C 1
ATOM 845 O O . GLN A 1 114 ? -9.232 -5.126 12.725 1.00 98.44 114 GLN A O 1
ATOM 850 N N . ARG A 1 115 ? -7.778 -6.775 12.210 1.00 98.31 115 ARG A N 1
ATOM 851 C CA . ARG A 1 115 ? -8.265 -7.734 13.211 1.00 98.31 115 ARG A CA 1
ATOM 852 C C . ARG A 1 115 ? -8.059 -7.228 14.634 1.00 98.31 115 ARG A C 1
ATOM 854 O O . ARG A 1 115 ? -8.977 -7.343 15.437 1.00 98.31 115 ARG A O 1
ATOM 861 N N . GLY A 1 116 ? -6.907 -6.620 14.926 1.00 97.81 116 GLY A N 1
ATOM 862 C CA . GLY A 1 116 ? -6.652 -5.987 16.222 1.00 97.81 116 GLY A CA 1
ATOM 863 C C . GLY A 1 116 ? -7.705 -4.927 16.565 1.00 97.81 116 GLY A C 1
ATOM 864 O O . GLY A 1 116 ? -8.268 -4.946 17.656 1.00 97.81 116 GLY A O 1
ATOM 865 N N . PHE A 1 117 ? -8.066 -4.066 15.606 1.00 97.31 117 PHE A N 1
ATOM 866 C CA . PHE A 1 117 ? -9.156 -3.102 15.803 1.00 97.31 117 PHE A CA 1
ATOM 867 C C . PHE A 1 117 ? -10.535 -3.763 15.921 1.00 97.31 117 PHE A C 1
ATOM 869 O O . PHE A 1 117 ? -11.318 -3.376 16.786 1.00 97.31 117 PHE A O 1
ATOM 876 N N . ALA A 1 118 ? -10.839 -4.757 15.083 1.00 97.75 118 ALA A N 1
ATOM 877 C CA . ALA A 1 118 ? -12.130 -5.446 15.103 1.00 97.75 118 ALA A CA 1
ATOM 878 C C . ALA A 1 118 ? -12.387 -6.163 16.438 1.00 97.75 118 ALA A C 1
ATOM 880 O O . ALA A 1 118 ? -13.501 -6.119 16.954 1.00 97.75 118 ALA A O 1
ATOM 881 N N . ASN A 1 119 ? -11.341 -6.753 17.018 1.00 97.56 119 ASN A N 1
ATOM 882 C CA . ASN A 1 119 ? -11.406 -7.492 18.277 1.00 97.56 119 ASN A CA 1
ATOM 883 C C . ASN A 1 119 ? -11.152 -6.617 19.513 1.00 97.56 119 ASN A C 1
ATOM 885 O O . ASN A 1 119 ? -11.210 -7.123 20.629 1.00 97.56 119 ASN A O 1
ATOM 889 N N . ARG A 1 120 ? -10.858 -5.322 19.329 1.00 96.81 120 ARG A N 1
ATOM 890 C CA . ARG A 1 120 ? -10.432 -4.401 20.400 1.00 96.81 120 ARG A CA 1
ATOM 891 C C . ARG A 1 120 ? -9.214 -4.910 21.181 1.00 96.81 120 ARG A C 1
ATOM 893 O O . ARG A 1 120 ? -9.097 -4.708 22.386 1.00 96.81 120 ARG A O 1
ATOM 900 N N . ASP A 1 121 ? -8.304 -5.573 20.476 1.00 97.81 121 ASP A N 1
ATOM 901 C CA . ASP A 1 121 ? -7.125 -6.210 21.050 1.00 97.81 121 ASP A CA 1
ATOM 902 C C . ASP A 1 121 ? -5.917 -5.267 20.982 1.00 97.81 121 ASP A C 1
ATOM 904 O O . ASP A 1 121 ? -5.171 -5.210 19.997 1.00 97.81 121 ASP A O 1
ATOM 908 N N . SER A 1 122 ? -5.733 -4.500 22.055 1.00 96.38 122 SER A N 1
ATOM 909 C CA . SER A 1 122 ? -4.618 -3.560 22.194 1.00 96.38 122 SER A CA 1
ATOM 910 C C . SER A 1 122 ? -3.246 -4.247 22.209 1.00 96.38 122 SER A C 1
ATOM 912 O O . SER A 1 122 ? -2.271 -3.649 21.752 1.00 96.38 122 SER A O 1
ATOM 914 N N . ALA A 1 123 ? -3.151 -5.491 22.691 1.00 97.81 123 ALA A N 1
ATOM 915 C CA . ALA A 1 123 ? -1.896 -6.242 22.718 1.00 97.81 123 ALA A CA 1
ATOM 916 C C . ALA A 1 123 ? -1.508 -6.722 21.310 1.00 97.81 123 ALA A C 1
ATOM 918 O O . ALA A 1 123 ? -0.353 -6.595 20.903 1.00 97.81 123 ALA A O 1
ATOM 919 N N . ALA A 1 124 ? -2.473 -7.183 20.512 1.00 96.94 124 ALA A N 1
ATOM 920 C CA . ALA A 1 124 ? -2.230 -7.475 19.102 1.00 96.94 124 ALA A CA 1
ATOM 921 C C . ALA A 1 124 ? -1.857 -6.205 18.319 1.00 96.94 124 ALA A C 1
ATOM 923 O O . ALA A 1 124 ? -0.936 -6.228 17.498 1.00 96.94 124 ALA A O 1
ATOM 924 N N . LEU A 1 125 ? -2.530 -5.078 18.582 1.00 97.31 125 LEU A N 1
ATOM 925 C CA . LEU A 1 125 ? -2.250 -3.808 17.906 1.00 97.31 125 LEU A CA 1
ATOM 926 C C . LEU A 1 125 ? -0.860 -3.249 18.211 1.00 97.31 125 LEU A C 1
ATOM 928 O O . LEU A 1 125 ? -0.219 -2.735 17.292 1.00 97.31 125 LEU A O 1
ATOM 932 N N . SER A 1 126 ? -0.374 -3.379 19.450 1.00 97.50 126 SER A N 1
ATOM 933 C CA . SER A 1 126 ? 0.968 -2.917 19.835 1.00 97.50 126 SER A CA 1
ATOM 934 C C . SER A 1 126 ? 2.082 -3.618 19.049 1.00 97.50 126 SER A C 1
ATOM 936 O O . SER A 1 126 ? 3.149 -3.045 18.852 1.00 97.50 126 SER A O 1
ATOM 938 N N . THR A 1 127 ? 1.811 -4.816 18.523 1.00 97.81 127 THR A N 1
ATOM 939 C CA . THR A 1 127 ? 2.726 -5.557 17.646 1.00 97.81 127 THR A CA 1
ATOM 940 C C . THR A 1 127 ? 2.444 -5.294 16.164 1.00 97.81 127 THR A C 1
ATOM 942 O O . THR A 1 127 ? 3.359 -5.026 15.380 1.00 97.81 127 THR A O 1
ATOM 945 N N . ALA A 1 128 ? 1.174 -5.358 15.756 1.00 97.62 128 ALA A N 1
ATOM 946 C CA . ALA A 1 128 ? 0.787 -5.304 14.350 1.00 97.62 128 ALA A CA 1
ATOM 947 C C . ALA A 1 128 ? 1.017 -3.921 13.718 1.00 97.62 128 ALA A C 1
ATOM 949 O O . ALA A 1 128 ? 1.487 -3.841 12.580 1.00 97.62 128 ALA A O 1
ATOM 950 N N . LEU A 1 129 ? 0.717 -2.832 14.442 1.00 96.69 129 LEU A N 1
ATOM 951 C CA . LEU A 1 129 ? 0.864 -1.469 13.919 1.00 96.69 129 LEU A CA 1
ATOM 952 C C . LEU A 1 129 ? 2.331 -1.123 13.612 1.00 96.69 129 LEU A C 1
ATOM 954 O O . LEU A 1 129 ? 2.599 -0.745 12.466 1.00 96.69 129 LEU A O 1
ATOM 958 N N . PRO A 1 130 ? 3.297 -1.289 14.542 1.00 98.06 130 PRO A N 1
ATOM 959 C CA . PRO A 1 130 ? 4.704 -1.047 14.231 1.00 98.06 130 PRO A CA 1
ATOM 960 C C . PRO A 1 130 ? 5.208 -1.917 13.080 1.00 98.06 130 PRO A C 1
ATOM 962 O O . PRO A 1 130 ? 5.842 -1.402 12.163 1.00 98.06 130 PRO A O 1
ATOM 965 N N . ALA A 1 131 ? 4.861 -3.210 13.061 1.00 97.81 131 ALA A N 1
ATOM 966 C CA . ALA A 1 131 ? 5.272 -4.112 11.987 1.00 97.81 131 ALA A CA 1
ATOM 967 C C . ALA A 1 131 ? 4.785 -3.634 10.607 1.00 97.81 131 ALA A C 1
ATOM 969 O O . ALA A 1 131 ? 5.560 -3.619 9.645 1.00 97.81 131 ALA A O 1
ATOM 970 N N . TYR A 1 132 ? 3.523 -3.201 10.506 1.00 97.25 132 TYR A N 1
ATOM 971 C CA . TYR A 1 132 ? 2.966 -2.636 9.278 1.00 97.25 132 TYR A CA 1
ATOM 972 C C . TYR A 1 132 ? 3.657 -1.325 8.868 1.00 97.25 132 TYR A C 1
ATOM 974 O O . TYR A 1 132 ? 4.015 -1.157 7.697 1.00 97.25 132 TYR A O 1
ATOM 982 N N . ILE A 1 133 ? 3.872 -0.404 9.813 1.00 95.75 133 ILE A N 1
ATOM 983 C CA . ILE A 1 133 ? 4.494 0.902 9.551 1.00 95.75 133 ILE A CA 1
ATOM 984 C C . ILE A 1 133 ? 5.940 0.721 9.082 1.00 95.75 133 ILE A C 1
ATOM 986 O O . ILE A 1 133 ? 6.303 1.222 8.015 1.00 95.75 133 ILE A O 1
ATOM 990 N N . THR A 1 134 ? 6.751 -0.043 9.818 1.00 97.69 134 THR A N 1
ATOM 991 C CA . THR A 1 134 ? 8.151 -0.318 9.468 1.00 97.69 134 THR A CA 1
ATOM 992 C C . THR A 1 134 ? 8.257 -0.966 8.092 1.00 97.69 134 THR A C 1
ATOM 994 O O . THR A 1 134 ? 9.072 -0.544 7.269 1.00 97.69 134 THR A O 1
ATOM 997 N N . PHE A 1 135 ? 7.402 -1.952 7.802 1.00 96.75 135 PHE A N 1
ATOM 998 C CA . PHE A 1 135 ? 7.359 -2.582 6.487 1.00 96.75 135 PHE A CA 1
ATOM 999 C C . PHE A 1 135 ? 7.027 -1.574 5.378 1.00 96.75 135 PHE A C 1
ATOM 1001 O O . PHE A 1 135 ? 7.726 -1.528 4.364 1.00 96.75 135 PHE A O 1
ATOM 1008 N N . THR A 1 136 ? 5.987 -0.759 5.573 1.00 94.75 136 THR A N 1
ATOM 1009 C CA . THR A 1 136 ? 5.509 0.204 4.571 1.00 94.75 136 THR A CA 1
ATOM 1010 C C . THR A 1 136 ? 6.568 1.260 4.267 1.00 94.75 136 THR A C 1
ATOM 1012 O O . THR A 1 136 ? 6.863 1.514 3.100 1.00 94.75 136 THR A O 1
ATOM 1015 N N . LEU A 1 137 ? 7.209 1.826 5.293 1.00 93.75 137 LEU A N 1
ATOM 1016 C CA . LEU A 1 137 ? 8.283 2.809 5.121 1.00 93.75 137 LEU A CA 1
ATOM 1017 C C . LEU A 1 137 ? 9.492 2.210 4.389 1.00 93.75 137 LEU A C 1
ATOM 1019 O O . LEU A 1 137 ? 10.009 2.806 3.440 1.00 93.75 137 LEU A O 1
ATOM 1023 N N . ALA A 1 138 ? 9.914 1.002 4.772 1.00 95.19 138 ALA A N 1
ATOM 1024 C CA . ALA A 1 138 ? 11.022 0.310 4.117 1.00 95.19 138 ALA A CA 1
ATOM 1025 C C . ALA A 1 138 ? 10.702 -0.063 2.658 1.00 95.19 138 ALA A C 1
ATOM 1027 O O . ALA A 1 138 ? 11.576 -0.019 1.789 1.00 95.19 138 ALA A O 1
ATOM 1028 N N . LEU A 1 139 ? 9.457 -0.445 2.362 1.00 95.06 139 LEU A N 1
ATOM 1029 C CA . LEU A 1 139 ? 9.008 -0.703 0.997 1.00 95.06 139 LEU A CA 1
ATOM 1030 C C . LEU A 1 139 ? 8.987 0.582 0.163 1.00 95.06 139 LEU A C 1
ATOM 1032 O O . LEU A 1 139 ? 9.565 0.586 -0.921 1.00 95.06 139 LEU A O 1
ATOM 1036 N N . ASN A 1 140 ? 8.423 1.673 0.684 1.00 93.62 140 ASN A N 1
ATOM 1037 C CA . ASN A 1 140 ? 8.388 2.969 0.003 1.00 93.62 140 ASN A CA 1
ATOM 1038 C C . ASN A 1 140 ? 9.795 3.449 -0.371 1.00 93.62 140 ASN A C 1
ATOM 1040 O O . ASN A 1 140 ? 10.031 3.807 -1.522 1.00 93.62 140 ASN A O 1
ATOM 1044 N N . LYS A 1 141 ? 10.759 3.350 0.555 1.00 94.62 141 LYS A N 1
ATOM 1045 C CA . LYS A 1 141 ? 12.163 3.698 0.284 1.00 94.62 141 LYS A CA 1
ATOM 1046 C C . LYS A 1 141 ? 12.748 2.888 -0.878 1.00 94.62 141 LYS A C 1
ATOM 1048 O O . LYS A 1 141 ? 13.419 3.447 -1.739 1.00 94.62 141 LYS A O 1
ATOM 1053 N N . ARG A 1 142 ? 12.492 1.575 -0.923 1.00 96.25 142 ARG A N 1
ATOM 1054 C CA . ARG A 1 142 ? 12.982 0.697 -2.003 1.00 96.25 142 ARG A CA 1
ATOM 1055 C C . ARG A 1 142 ? 12.321 0.998 -3.346 1.00 96.25 142 ARG A C 1
ATOM 1057 O O . ARG A 1 142 ? 12.988 0.941 -4.370 1.00 96.25 142 ARG A O 1
ATOM 1064 N N . VAL A 1 143 ? 11.031 1.320 -3.336 1.00 95.94 143 VAL A N 1
ATOM 1065 C CA . VAL A 1 143 ? 10.266 1.683 -4.534 1.00 95.94 143 VAL A CA 1
ATOM 1066 C C . VAL A 1 143 ? 10.777 2.999 -5.132 1.00 95.94 143 VAL A C 1
ATOM 1068 O O . VAL A 1 143 ? 11.037 3.053 -6.333 1.00 95.94 143 VAL A O 1
ATOM 1071 N N . VAL A 1 144 ? 11.032 4.012 -4.297 1.00 94.81 144 VAL A N 1
ATOM 1072 C CA . VAL A 1 144 ? 11.659 5.275 -4.727 1.00 94.81 144 VAL A CA 1
ATOM 1073 C C . VAL A 1 144 ? 13.071 5.027 -5.261 1.00 94.81 144 VAL A C 1
ATOM 1075 O O . VAL A 1 144 ? 13.394 5.462 -6.361 1.00 94.81 144 VAL A O 1
ATOM 1078 N N . ALA A 1 145 ? 13.894 4.253 -4.544 1.00 96.56 145 ALA A N 1
ATOM 1079 C CA . ALA A 1 145 ? 15.254 3.924 -4.984 1.00 96.56 145 ALA A CA 1
ATOM 1080 C C . ALA A 1 145 ? 15.289 3.146 -6.314 1.00 96.56 145 ALA A C 1
ATOM 1082 O O . ALA A 1 145 ? 16.253 3.244 -7.069 1.00 96.56 145 ALA A O 1
ATOM 1083 N N . TYR A 1 146 ? 14.241 2.378 -6.621 1.00 97.00 146 TYR A N 1
ATOM 1084 C CA . TYR A 1 146 ? 14.108 1.687 -7.901 1.00 97.00 146 TYR A CA 1
ATOM 1085 C C . TYR A 1 146 ? 13.768 2.636 -9.066 1.00 97.00 146 TYR A C 1
ATOM 1087 O O . TYR A 1 146 ? 14.075 2.313 -10.216 1.00 97.00 146 TYR A O 1
ATOM 1095 N N . GLY A 1 147 ? 13.189 3.808 -8.786 1.00 96.62 147 GLY A N 1
ATOM 1096 C CA . GLY A 1 147 ? 12.937 4.866 -9.769 1.00 96.62 147 GLY A CA 1
ATOM 1097 C C . GLY A 1 147 ? 11.469 5.251 -9.962 1.00 96.62 147 GLY A C 1
ATOM 1098 O O . GLY A 1 147 ? 11.184 6.068 -10.837 1.00 96.62 147 GLY A O 1
ATOM 1099 N N . PHE A 1 148 ? 10.541 4.699 -9.174 1.00 96.31 148 PHE A N 1
ATOM 1100 C CA . PHE A 1 148 ? 9.149 5.159 -9.177 1.00 96.31 148 PHE A CA 1
ATOM 1101 C C . PHE A 1 148 ? 9.051 6.591 -8.648 1.00 96.31 148 PHE A C 1
ATOM 1103 O O . PHE A 1 148 ? 9.647 6.917 -7.622 1.00 96.31 148 PHE A O 1
ATOM 1110 N N . GLN A 1 149 ? 8.282 7.434 -9.336 1.00 92.88 149 GLN A N 1
ATOM 1111 C CA . GLN A 1 149 ? 8.146 8.856 -9.008 1.00 92.88 149 GLN A CA 1
ATOM 1112 C C . GLN A 1 149 ? 6.879 9.152 -8.201 1.00 92.88 149 GLN A C 1
ATOM 1114 O O . GLN A 1 149 ? 6.797 10.152 -7.491 1.00 92.88 149 GLN A O 1
ATOM 1119 N N . ARG A 1 150 ? 5.852 8.306 -8.335 1.00 91.62 150 ARG A N 1
ATOM 1120 C CA . ARG A 1 150 ? 4.541 8.470 -7.687 1.00 91.62 150 ARG A CA 1
ATOM 1121 C C . ARG A 1 150 ? 4.316 7.443 -6.591 1.00 91.62 150 ARG A C 1
ATOM 1123 O O . ARG A 1 150 ? 3.640 7.739 -5.607 1.00 91.62 150 ARG A O 1
ATOM 1130 N N . CYS A 1 151 ? 4.877 6.248 -6.735 1.00 83.19 151 CYS A N 1
ATOM 1131 C CA . CYS A 1 151 ? 4.857 5.246 -5.678 1.00 83.19 151 CYS A CA 1
ATOM 1132 C C . CYS A 1 151 ? 5.890 5.571 -4.585 1.00 83.19 151 CYS A C 1
ATOM 1134 O O . CYS A 1 151 ? 7.040 5.868 -4.882 1.00 83.19 151 CYS A O 1
ATOM 1136 N N . GLY A 1 152 ? 5.501 5.475 -3.311 1.00 70.06 152 GLY A N 1
ATOM 1137 C CA . GLY A 1 152 ? 6.413 5.647 -2.171 1.00 70.06 152 GLY A CA 1
ATOM 1138 C C . GLY A 1 152 ? 6.691 7.093 -1.736 1.00 70.06 152 GLY A C 1
ATOM 1139 O O . GLY A 1 152 ? 7.296 7.284 -0.683 1.00 70.06 152 GLY A O 1
ATOM 1140 N N . GLY A 1 153 ? 6.212 8.094 -2.479 1.00 61.94 153 GLY A N 1
ATOM 1141 C CA . GLY A 1 153 ? 6.203 9.492 -2.044 1.00 61.94 153 GLY A CA 1
ATOM 1142 C C . GLY A 1 153 ? 5.043 9.797 -1.091 1.00 61.94 153 GLY A C 1
ATOM 1143 O O . GLY A 1 153 ? 3.948 9.243 -1.234 1.00 61.94 153 GLY A O 1
ATOM 1144 N N . ALA A 1 154 ? 5.274 10.692 -0.128 1.00 46.28 154 ALA A N 1
ATOM 1145 C CA . ALA A 1 154 ? 4.181 11.381 0.546 1.00 46.28 154 ALA A CA 1
ATOM 1146 C C . ALA A 1 154 ? 3.512 12.313 -0.476 1.00 46.28 154 ALA A C 1
ATOM 1148 O O . ALA A 1 154 ? 4.186 13.126 -1.103 1.00 46.28 154 ALA A O 1
ATOM 1149 N N . THR A 1 155 ? 2.207 12.145 -0.680 1.00 43.38 155 THR A N 1
ATOM 1150 C CA . THR A 1 155 ? 1.347 13.214 -1.213 1.00 43.38 155 THR A CA 1
ATOM 1151 C C . THR A 1 155 ? 0.965 14.131 -0.075 1.00 43.38 155 THR A C 1
ATOM 1153 O O . THR A 1 155 ? 0.449 13.548 0.914 1.00 43.38 155 THR A O 1
#

pLDDT: mean 87.79, std 19.09, range [33.22, 98.62]